Protein AF-A0A645DDJ4-F1 (afdb_monomer_lite)

Structure (mmCIF, N/CA/C/O backbone):
data_AF-A0A645DDJ4-F1
#
_entry.id   AF-A0A645DDJ4-F1
#
loop_
_atom_site.group_PDB
_atom_site.id
_atom_site.type_symbol
_atom_site.label_atom_id
_atom_site.label_alt_id
_atom_site.label_comp_id
_atom_site.label_asym_id
_atom_site.label_entity_id
_atom_site.label_seq_id
_atom_site.pdbx_PDB_ins_code
_atom_site.Cartn_x
_atom_site.Cartn_y
_atom_site.Cartn_z
_atom_site.occupancy
_atom_site.B_iso_or_equiv
_atom_site.auth_seq_id
_atom_site.auth_comp_id
_atom_site.auth_asym_id
_atom_site.auth_atom_id
_atom_site.pdbx_PDB_model_num
ATOM 1 N N . MET A 1 1 ? 1.914 -12.072 0.887 1.00 70.69 1 MET A N 1
ATOM 2 C CA . MET A 1 1 ? 1.868 -10.661 1.329 1.00 70.69 1 MET A CA 1
ATOM 3 C C . MET A 1 1 ? 3.277 -10.252 1.717 1.00 70.69 1 MET A C 1
ATOM 5 O O . MET A 1 1 ? 3.931 -11.027 2.403 1.00 70.69 1 MET A O 1
ATOM 9 N N . THR A 1 2 ? 3.760 -9.099 1.256 1.00 89.19 2 THR A N 1
ATOM 10 C CA . THR A 1 2 ? 5.123 -8.633 1.560 1.00 89.19 2 THR A CA 1
ATOM 11 C C . THR A 1 2 ? 5.040 -7.259 2.201 1.00 89.19 2 THR A C 1
ATOM 13 O O . THR A 1 2 ? 4.496 -6.332 1.601 1.00 89.19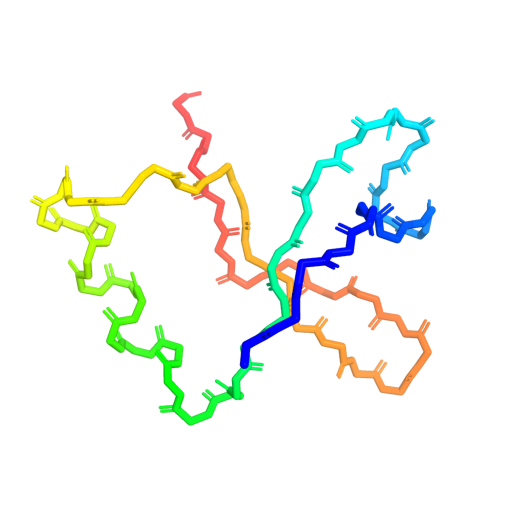 2 THR A O 1
ATOM 16 N N . ILE A 1 3 ? 5.570 -7.147 3.417 1.00 91.69 3 ILE A N 1
AT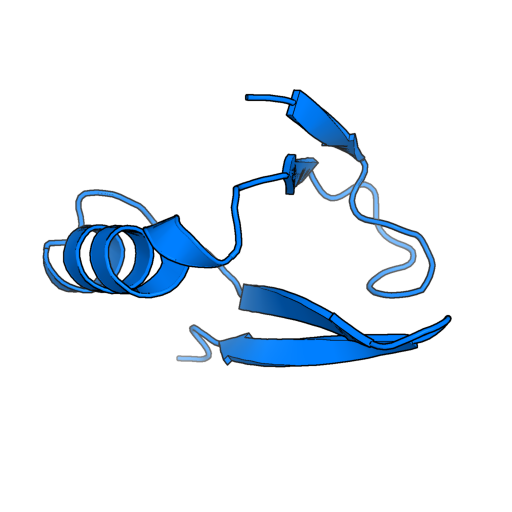OM 17 C CA . ILE A 1 3 ? 5.769 -5.868 4.098 1.00 91.69 3 ILE A CA 1
ATOM 18 C C . ILE A 1 3 ? 7.132 -5.338 3.658 1.00 91.69 3 ILE A C 1
ATOM 20 O O . ILE A 1 3 ? 8.112 -6.082 3.649 1.00 91.69 3 ILE A O 1
ATOM 24 N N . MET A 1 4 ? 7.186 -4.074 3.259 1.00 91.62 4 MET A N 1
ATOM 25 C CA . MET A 1 4 ? 8.405 -3.434 2.775 1.00 91.62 4 MET A CA 1
ATOM 26 C C . MET A 1 4 ? 8.454 -1.970 3.226 1.00 91.62 4 MET A C 1
ATOM 28 O O . MET A 1 4 ? 7.402 -1.366 3.460 1.00 91.62 4 MET A O 1
ATOM 32 N N . PRO A 1 5 ? 9.647 -1.362 3.324 1.00 92.56 5 PRO A N 1
ATOM 33 C CA . PRO A 1 5 ? 9.750 0.084 3.461 1.00 92.56 5 PRO A CA 1
ATOM 34 C C . PRO A 1 5 ? 9.008 0.753 2.308 1.00 92.56 5 PRO A C 1
ATOM 36 O O . PRO A 1 5 ? 9.008 0.236 1.186 1.00 92.56 5 PRO A O 1
ATOM 39 N N . THR A 1 6 ? 8.374 1.892 2.560 1.00 92.81 6 THR A N 1
ATOM 40 C CA . THR A 1 6 ? 7.785 2.671 1.475 1.00 92.81 6 THR A CA 1
ATOM 41 C C . THR A 1 6 ? 8.895 3.056 0.492 1.00 92.81 6 THR A C 1
ATOM 43 O O . THR A 1 6 ? 9.900 3.625 0.918 1.00 92.81 6 THR A O 1
ATOM 46 N N . PRO A 1 7 ? 8.755 2.740 -0.810 1.00 90.81 7 PRO A N 1
ATOM 47 C CA . PRO A 1 7 ? 9.756 3.089 -1.810 1.00 90.81 7 PRO A CA 1
ATOM 48 C C . PRO A 1 7 ? 10.141 4.572 -1.762 1.00 90.81 7 PRO A C 1
ATOM 50 O O . PRO A 1 7 ? 9.271 5.440 -1.666 1.00 90.81 7 PRO A O 1
ATOM 53 N N . THR A 1 8 ? 11.434 4.867 -1.908 1.00 89.69 8 THR A N 1
ATOM 54 C CA . THR A 1 8 ? 11.981 6.239 -1.865 1.00 89.69 8 THR A CA 1
ATOM 55 C C . THR A 1 8 ? 11.387 7.164 -2.927 1.00 89.69 8 THR A C 1
ATOM 57 O O . THR A 1 8 ? 11.297 8.368 -2.713 1.00 89.69 8 THR A O 1
ATOM 60 N N . GLY A 1 9 ? 10.913 6.608 -4.047 1.00 87.75 9 GLY A N 1
ATOM 61 C CA . GLY A 1 9 ? 10.175 7.350 -5.074 1.00 87.75 9 GLY A CA 1
ATOM 62 C C . GLY A 1 9 ? 8.785 7.843 -4.640 1.00 87.75 9 GLY A C 1
ATOM 63 O O . GLY A 1 9 ? 8.159 8.587 -5.386 1.00 87.75 9 GLY A O 1
ATOM 64 N N . ILE A 1 10 ? 8.287 7.433 -3.467 1.00 89.94 10 ILE A N 1
ATOM 65 C CA . ILE A 1 10 ? 7.010 7.885 -2.892 1.00 89.94 10 ILE A CA 1
ATOM 66 C C . ILE A 1 10 ? 7.243 8.863 -1.736 1.00 89.94 10 ILE A C 1
ATOM 68 O O . ILE A 1 10 ? 6.582 9.896 -1.657 1.00 89.94 10 ILE A O 1
ATOM 72 N N . THR A 1 11 ? 8.143 8.529 -0.810 1.00 87.56 11 THR A N 1
ATOM 73 C CA . THR A 1 11 ? 8.490 9.383 0.332 1.00 87.56 11 THR A CA 1
ATOM 74 C C . THR A 1 11 ? 9.932 9.147 0.758 1.00 87.56 11 THR A C 1
ATOM 76 O O . THR A 1 11 ? 10.439 8.033 0.660 1.00 87.56 11 THR A O 1
ATOM 79 N N . GLN A 1 12 ? 10.579 10.203 1.254 1.00 83.69 12 GLN A N 1
ATOM 80 C CA . GLN A 1 12 ? 11.915 10.129 1.851 1.00 83.69 12 GLN A CA 1
ATOM 81 C C . GLN A 1 12 ? 11.872 9.811 3.358 1.00 83.69 12 GLN A C 1
ATOM 83 O O . GLN A 1 12 ? 12.913 9.629 3.981 1.00 83.69 12 GLN A O 1
ATOM 88 N N . SER A 1 13 ? 10.681 9.734 3.960 1.00 87.12 13 SER A N 1
ATOM 89 C CA . SER A 1 13 ? 10.499 9.293 5.350 1.00 87.12 13 SER A CA 1
ATOM 90 C C . SER A 1 13 ? 10.461 7.760 5.457 1.00 87.12 13 SER A C 1
ATOM 92 O O . SER A 1 13 ? 10.061 7.081 4.514 1.00 87.12 13 SER A O 1
ATOM 94 N N . CYS A 1 14 ? 10.784 7.204 6.631 1.00 79.19 14 CYS A N 1
ATOM 95 C CA . CYS A 1 14 ? 10.724 5.760 6.916 1.00 79.19 14 CYS A CA 1
ATOM 96 C C . CYS A 1 14 ? 9.281 5.227 7.060 1.00 79.19 14 CYS A C 1
ATOM 98 O O . CYS A 1 14 ? 8.872 4.786 8.132 1.00 79.19 14 CYS A O 1
ATOM 100 N N . GLY A 1 15 ? 8.488 5.290 5.991 1.00 88.88 15 GLY A N 1
ATOM 101 C CA . GLY A 1 15 ? 7.151 4.697 5.953 1.00 88.88 15 GLY A CA 1
ATOM 102 C C . GLY A 1 15 ? 7.186 3.173 5.811 1.00 88.88 15 GLY A C 1
ATOM 103 O O . GLY A 1 15 ? 8.152 2.605 5.299 1.00 88.88 15 GLY A O 1
ATOM 104 N N . ILE A 1 16 ? 6.104 2.514 6.226 1.00 93.00 16 ILE A N 1
ATOM 105 C CA . ILE A 1 16 ? 5.852 1.096 5.946 1.00 93.00 16 ILE A CA 1
ATOM 106 C C . ILE A 1 16 ? 4.816 1.012 4.828 1.00 93.00 16 ILE A C 1
ATOM 108 O O . ILE A 1 16 ? 3.833 1.753 4.815 1.00 93.00 16 ILE A O 1
ATOM 112 N N . SER A 1 17 ? 5.021 0.082 3.903 1.00 93.19 17 SER A N 1
ATOM 113 C CA . SER A 1 17 ? 4.067 -0.236 2.850 1.00 93.19 17 SER A CA 1
ATOM 114 C C . SER A 1 17 ? 3.852 -1.742 2.750 1.00 93.19 17 SER A C 1
ATOM 116 O O . SER A 1 17 ? 4.690 -2.555 3.146 1.00 93.19 17 SER A O 1
ATOM 118 N N . ILE A 1 18 ? 2.694 -2.117 2.219 1.00 93.62 18 ILE A N 1
ATOM 119 C CA . ILE A 1 18 ? 2.329 -3.505 1.964 1.00 93.62 18 ILE A CA 1
ATOM 120 C C . ILE A 1 18 ? 2.172 -3.652 0.458 1.00 93.62 18 ILE A C 1
ATOM 122 O O . ILE A 1 18 ? 1.382 -2.941 -0.164 1.00 93.62 18 ILE A O 1
ATOM 126 N N . LYS A 1 19 ? 2.910 -4.591 -0.131 1.00 93.06 19 LYS A N 1
ATOM 127 C CA . LYS A 1 19 ? 2.712 -4.969 -1.529 1.00 93.06 19 LYS A CA 1
ATOM 128 C C . LYS A 1 19 ? 1.552 -5.956 -1.632 1.00 93.06 19 LYS A C 1
ATOM 130 O O . LYS A 1 19 ? 1.546 -6.992 -0.960 1.00 93.06 19 LYS A O 1
ATOM 135 N N . VAL A 1 20 ? 0.611 -5.643 -2.513 1.00 92.62 20 VAL A N 1
ATOM 136 C CA . VAL A 1 20 ? -0.614 -6.412 -2.771 1.00 92.62 20 VAL A CA 1
ATOM 137 C C . VAL A 1 20 ? -0.736 -6.732 -4.260 1.00 92.62 20 VAL A C 1
ATOM 139 O O . VAL A 1 20 ? -0.067 -6.100 -5.082 1.00 92.62 20 VAL A O 1
ATOM 142 N N . ASN A 1 21 ? -1.558 -7.723 -4.608 1.00 93.19 21 ASN A N 1
ATOM 143 C CA . ASN A 1 21 ? -1.899 -7.986 -6.003 1.00 93.19 21 ASN A CA 1
ATOM 144 C C . ASN A 1 21 ? -2.832 -6.860 -6.510 1.00 93.19 21 ASN A C 1
ATOM 146 O O . ASN A 1 21 ? -3.770 -6.512 -5.788 1.00 93.19 21 ASN A O 1
ATOM 150 N N . PRO A 1 22 ? -2.605 -6.273 -7.705 1.00 91.12 22 PRO A N 1
ATOM 151 C CA . PRO A 1 22 ? -3.558 -5.351 -8.330 1.00 91.12 22 PRO A CA 1
ATOM 152 C C . PRO A 1 22 ? -5.003 -5.880 -8.387 1.00 91.12 22 PRO A C 1
ATOM 154 O O . PRO A 1 22 ? -5.932 -5.088 -8.230 1.00 91.12 22 PRO A O 1
ATOM 157 N N . ASP A 1 23 ? -5.205 -7.193 -8.521 1.00 94.38 23 ASP A N 1
ATOM 158 C CA . ASP A 1 23 ? -6.547 -7.799 -8.555 1.00 94.38 23 ASP A CA 1
ATOM 159 C C . ASP A 1 23 ? -7.325 -7.619 -7.234 1.00 94.38 23 ASP A C 1
ATOM 161 O O . ASP A 1 23 ? -8.556 -7.658 -7.212 1.00 94.38 23 ASP A O 1
ATOM 165 N N . ASP A 1 24 ? -6.626 -7.384 -6.119 1.00 94.00 24 ASP A N 1
ATOM 166 C CA . ASP A 1 24 ? -7.229 -7.222 -4.792 1.00 94.00 24 ASP A CA 1
ATOM 167 C C . ASP A 1 24 ? -7.527 -5.756 -4.432 1.00 94.00 24 ASP A C 1
ATOM 169 O O . ASP A 1 24 ? -8.040 -5.477 -3.346 1.00 94.00 24 ASP A O 1
ATOM 173 N N . ILE A 1 25 ? -7.249 -4.795 -5.321 1.00 92.81 25 ILE A N 1
ATOM 174 C CA . ILE A 1 25 ? -7.408 -3.360 -5.022 1.00 92.81 25 ILE A CA 1
ATOM 175 C C . ILE A 1 25 ? -8.844 -2.990 -4.646 1.00 92.81 25 ILE A C 1
ATOM 177 O O . ILE A 1 25 ? -9.037 -2.186 -3.734 1.00 92.81 25 ILE A O 1
ATOM 181 N N . ASN A 1 26 ? -9.848 -3.579 -5.298 1.00 93.69 26 ASN A N 1
ATOM 182 C CA . ASN A 1 26 ? -11.248 -3.296 -4.970 1.00 93.69 26 ASN A CA 1
ATOM 183 C C . ASN A 1 26 ? -11.603 -3.774 -3.556 1.00 93.69 26 ASN A C 1
ATOM 185 O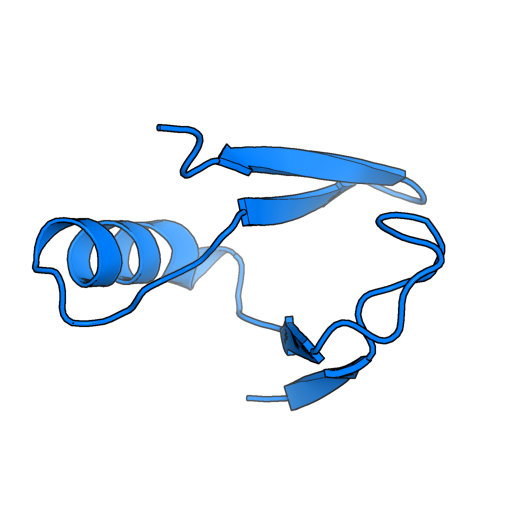 O . ASN A 1 26 ? -12.158 -3.000 -2.783 1.00 93.69 26 ASN A O 1
ATOM 189 N N . LYS A 1 27 ? -11.163 -4.978 -3.171 1.00 95.19 27 LYS A N 1
ATOM 190 C CA . LYS A 1 27 ? -11.351 -5.503 -1.808 1.00 95.19 27 LYS A CA 1
ATOM 191 C C . LYS A 1 27 ? -10.667 -4.620 -0.765 1.00 95.19 27 LYS A C 1
ATOM 193 O O . LYS A 1 27 ? -11.206 -4.377 0.305 1.00 95.19 27 LYS A O 1
ATOM 198 N N . ILE A 1 28 ? -9.471 -4.113 -1.068 1.00 94.00 28 ILE A N 1
ATOM 199 C CA . ILE A 1 28 ? -8.749 -3.212 -0.158 1.00 94.00 28 ILE A CA 1
ATOM 200 C C . ILE A 1 28 ? -9.510 -1.897 0.018 1.00 94.00 28 ILE A C 1
ATOM 202 O O . ILE A 1 28 ? -9.615 -1.410 1.140 1.00 94.00 28 ILE A O 1
ATOM 206 N N . LYS A 1 29 ? -10.067 -1.335 -1.063 1.00 92.88 29 LYS A N 1
ATOM 207 C CA . LYS A 1 29 ? -10.913 -0.136 -0.984 1.00 92.88 29 LYS A CA 1
ATOM 208 C C . LYS A 1 29 ? -12.153 -0.378 -0.125 1.00 92.88 29 LYS A C 1
ATOM 210 O O . LYS A 1 29 ? -12.440 0.454 0.726 1.00 92.88 29 LYS A O 1
ATOM 215 N N . GLU A 1 30 ? -12.821 -1.520 -0.285 1.00 95.62 30 GLU A N 1
ATOM 216 C CA . GLU A 1 30 ? -13.955 -1.920 0.564 1.00 95.62 30 GLU A CA 1
ATOM 217 C C . GLU A 1 30 ? -13.556 -1.980 2.044 1.00 95.62 30 GLU A C 1
ATOM 219 O O . GLU A 1 30 ? -14.213 -1.366 2.879 1.00 95.62 30 GLU A O 1
ATOM 224 N N . LEU A 1 31 ? -12.428 -2.619 2.377 1.00 95.19 31 LEU A N 1
ATOM 225 C CA . LEU A 1 31 ? -11.928 -2.685 3.758 1.00 95.19 31 LEU A CA 1
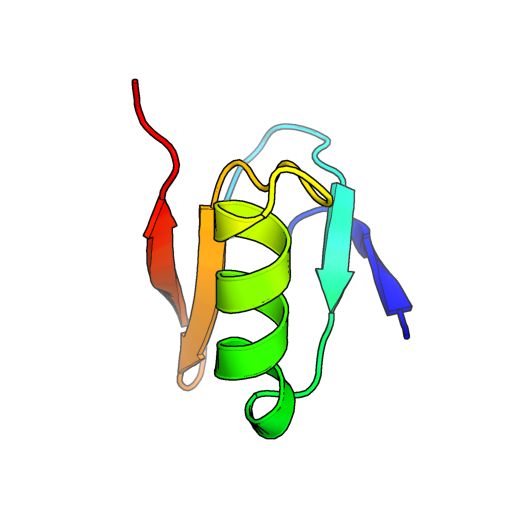ATOM 226 C C . LEU A 1 31 ? -11.635 -1.303 4.357 1.00 95.19 31 LEU A C 1
ATOM 228 O O . LEU A 1 31 ? -11.828 -1.103 5.558 1.00 95.19 31 LEU A O 1
ATOM 232 N N . ILE A 1 32 ? -11.168 -0.357 3.540 1.00 93.81 32 ILE A N 1
ATOM 233 C CA . ILE A 1 32 ? -10.953 1.027 3.972 1.00 93.81 32 ILE A CA 1
ATOM 234 C C . ILE A 1 32 ? -12.294 1.724 4.217 1.00 93.81 32 ILE A C 1
ATOM 236 O O . ILE A 1 32 ? -12.474 2.343 5.263 1.00 93.81 32 ILE A O 1
ATOM 240 N N . THR A 1 33 ? -13.256 1.584 3.301 1.00 93.25 33 THR A N 1
ATOM 241 C CA . THR A 1 33 ? -14.611 2.143 3.452 1.00 93.25 33 THR A CA 1
ATOM 242 C C . THR A 1 33 ? -15.338 1.577 4.674 1.00 93.25 33 THR A C 1
ATOM 244 O O . THR A 1 33 ? -16.039 2.307 5.370 1.00 93.25 33 THR A O 1
ATOM 247 N N . GLU A 1 34 ? -15.129 0.300 4.988 1.00 96.50 34 GLU A N 1
ATOM 248 C CA . GLU A 1 34 ? -15.661 -0.357 6.185 1.00 96.50 34 GLU A CA 1
ATOM 249 C C . GLU A 1 34 ? -14.898 0.009 7.475 1.00 96.50 34 GLU A C 1
ATOM 251 O O . GLU A 1 34 ? -15.183 -0.556 8.531 1.00 96.50 34 GLU A O 1
ATOM 256 N N . ASN A 1 35 ? -13.922 0.926 7.413 1.00 93.38 35 ASN A N 1
ATOM 257 C CA . ASN A 1 35 ? -13.041 1.315 8.522 1.00 93.38 35 ASN A CA 1
ATOM 258 C C . ASN A 1 35 ? -12.292 0.137 9.178 1.00 93.38 35 ASN A C 1
ATOM 260 O O . ASN A 1 35 ? -11.854 0.222 10.324 1.00 93.38 35 ASN A O 1
ATOM 264 N N . LYS A 1 36 ? -12.106 -0.970 8.450 1.00 95.50 36 LYS A N 1
ATOM 265 C CA . LYS A 1 36 ? -11.329 -2.138 8.904 1.00 95.50 36 LYS A CA 1
ATOM 266 C C . LYS A 1 36 ? -9.831 -1.973 8.660 1.00 95.50 36 LYS A C 1
ATOM 268 O O . LYS A 1 36 ? -9.026 -2.719 9.215 1.00 95.50 36 LYS A O 1
ATOM 273 N N . LEU A 1 37 ? -9.459 -1.021 7.808 1.00 90.62 37 LEU A N 1
ATOM 274 C CA . LEU A 1 37 ? -8.085 -0.705 7.451 1.00 90.62 37 LEU A CA 1
ATOM 275 C C . LEU A 1 37 ? -7.945 0.799 7.235 1.00 90.62 37 LEU A C 1
ATOM 277 O O . LEU A 1 37 ? -8.631 1.376 6.400 1.00 90.62 37 LEU A O 1
ATOM 281 N N . THR A 1 38 ? -6.986 1.425 7.907 1.00 91.19 38 THR A N 1
ATOM 282 C CA . THR A 1 38 ? -6.582 2.794 7.578 1.00 91.19 38 THR A CA 1
ATOM 283 C C . THR A 1 38 ? -5.377 2.744 6.650 1.00 91.19 38 THR A C 1
ATOM 285 O O . THR A 1 38 ? -4.309 2.257 7.021 1.00 91.19 38 THR A O 1
ATOM 288 N N . ALA A 1 39 ? -5.531 3.270 5.438 1.00 91.12 39 ALA A N 1
ATOM 289 C CA . ALA A 1 39 ? -4.427 3.467 4.511 1.00 91.12 39 ALA A CA 1
ATOM 290 C C . ALA A 1 39 ? -4.304 4.955 4.190 1.00 91.12 39 ALA A C 1
ATOM 292 O O . ALA A 1 39 ? -5.267 5.569 3.743 1.00 91.12 39 ALA A O 1
ATOM 293 N N . LYS A 1 40 ? -3.109 5.528 4.377 1.00 91.56 40 LYS A N 1
ATOM 294 C CA . LYS A 1 40 ? -2.847 6.924 4.000 1.00 91.56 40 LYS A CA 1
ATOM 295 C C . LYS A 1 40 ? -3.022 7.130 2.495 1.00 91.56 40 LYS A C 1
ATOM 297 O O . LYS A 1 40 ? -3.647 8.084 2.067 1.00 91.56 40 LYS A O 1
ATOM 302 N N . ALA A 1 41 ? -2.461 6.230 1.692 1.00 92.75 41 ALA A N 1
ATOM 303 C CA . ALA A 1 41 ? -2.550 6.276 0.240 1.00 92.75 41 ALA A CA 1
ATOM 304 C C . ALA A 1 41 ? -2.294 4.889 -0.361 1.00 92.75 41 ALA A C 1
ATOM 306 O O . ALA A 1 41 ? -1.644 4.047 0.262 1.00 92.75 41 ALA A O 1
ATOM 307 N N . ILE A 1 42 ? -2.757 4.678 -1.594 1.00 94.31 42 ILE A N 1
ATOM 308 C CA . ILE A 1 42 ? -2.420 3.504 -2.410 1.00 94.31 42 ILE A CA 1
ATOM 309 C C . ILE A 1 42 ? -1.736 3.991 -3.684 1.00 94.31 42 ILE A C 1
ATOM 311 O O . ILE A 1 42 ? -2.178 4.958 -4.313 1.00 94.31 42 ILE A O 1
ATOM 315 N N . PHE A 1 43 ? -0.665 3.303 -4.073 1.00 94.00 43 PHE A N 1
ATOM 316 C CA . PHE A 1 43 ? 0.114 3.607 -5.266 1.00 94.00 43 PHE A CA 1
ATOM 317 C C . PHE A 1 43 ? 0.121 2.405 -6.210 1.00 94.00 43 PHE A C 1
ATOM 319 O O . PHE A 1 43 ? 0.451 1.293 -5.799 1.00 94.00 43 PHE A O 1
ATOM 326 N N . GLY A 1 44 ? -0.219 2.641 -7.475 1.00 93.25 44 GLY A N 1
ATOM 327 C CA . GLY A 1 44 ? 0.070 1.726 -8.574 1.00 93.25 44 GLY A CA 1
ATOM 328 C C . GLY A 1 44 ? 1.486 1.969 -9.091 1.00 93.25 44 GLY A C 1
ATOM 329 O O . GLY A 1 44 ? 1.982 3.096 -9.035 1.00 93.25 44 GLY A O 1
ATOM 330 N N . ARG A 1 45 ? 2.150 0.920 -9.577 1.00 87.19 45 ARG A N 1
ATOM 331 C CA . ARG A 1 45 ? 3.435 1.050 -10.268 1.00 87.19 45 ARG A CA 1
ATOM 332 C C . ARG A 1 45 ? 3.219 0.806 -11.754 1.00 87.19 45 ARG A C 1
ATOM 334 O O . ARG A 1 45 ? 2.874 -0.308 -12.135 1.00 87.19 45 ARG A O 1
ATOM 341 N N . GLU A 1 46 ? 3.462 1.832 -12.554 1.00 86.00 46 GLU A N 1
ATOM 342 C CA . GLU A 1 46 ? 3.483 1.754 -14.014 1.00 86.00 46 GLU A CA 1
ATOM 343 C C . GLU A 1 46 ? 4.928 1.974 -14.454 1.00 86.00 46 GLU A C 1
ATOM 345 O O . GLU A 1 46 ? 5.546 2.984 -14.111 1.00 86.00 46 GLU A O 1
ATOM 350 N N . GLU A 1 47 ? 5.497 0.976 -15.131 1.00 85.31 47 GLU A N 1
ATOM 351 C CA . GLU A 1 47 ? 6.910 0.946 -15.520 1.00 85.31 47 GLU A CA 1
ATOM 352 C C . GLU A 1 47 ? 7.8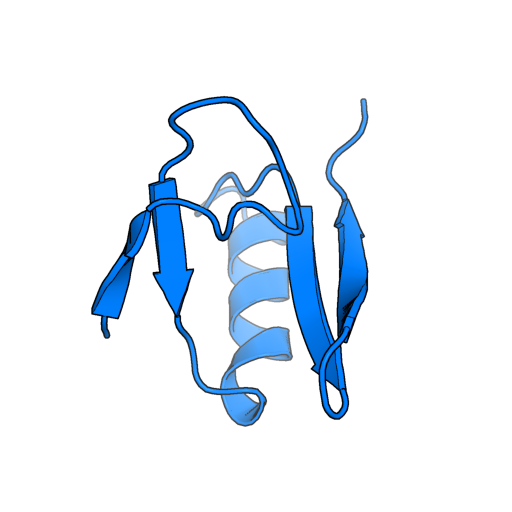60 1.224 -14.327 1.00 85.31 47 GLU A C 1
ATOM 354 O O . GLU A 1 47 ? 8.071 0.379 -13.441 1.00 85.31 47 GLU A O 1
ATOM 359 N N . SER A 1 48 ? 8.430 2.430 -14.289 1.00 82.50 48 SER A N 1
ATOM 360 C CA . SER A 1 48 ? 9.397 2.884 -13.287 1.00 82.50 48 SER A CA 1
ATOM 361 C C . SER A 1 48 ? 8.845 3.952 -12.339 1.00 82.50 48 SER A C 1
ATOM 363 O O . SER A 1 48 ? 9.575 4.406 -11.459 1.00 82.50 48 SER A O 1
ATOM 365 N N . ALA A 1 49 ? 7.574 4.337 -12.475 1.00 87.19 49 ALA A N 1
ATOM 366 C CA . ALA A 1 49 ? 6.955 5.388 -11.677 1.00 87.19 49 ALA A CA 1
ATOM 367 C C . ALA A 1 49 ? 5.861 4.845 -10.748 1.00 87.19 49 ALA A C 1
ATOM 369 O O . ALA A 1 49 ? 5.159 3.880 -11.057 1.00 87.19 49 ALA A O 1
ATOM 370 N N . TYR A 1 50 ? 5.702 5.497 -9.595 1.00 90.88 50 TYR A N 1
ATOM 371 C CA . TYR A 1 50 ? 4.578 5.266 -8.693 1.00 90.88 50 TYR A CA 1
ATOM 372 C C . TYR A 1 50 ? 3.510 6.328 -8.931 1.00 90.88 50 TYR A C 1
ATOM 374 O O . TYR A 1 50 ? 3.772 7.523 -8.786 1.00 90.88 50 TYR A O 1
ATOM 382 N N . ARG A 1 51 ? 2.290 5.897 -9.248 1.00 91.50 51 ARG A N 1
ATOM 383 C CA . ARG A 1 51 ? 1.132 6.776 -9.408 1.00 91.50 51 ARG A CA 1
ATOM 384 C C . ARG A 1 51 ? 0.144 6.542 -8.280 1.00 91.50 51 ARG A C 1
ATOM 386 O O . ARG A 1 51 ? -0.251 5.413 -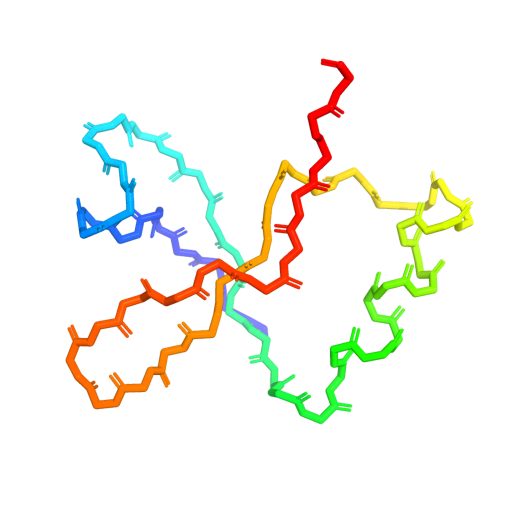8.004 1.00 91.50 51 ARG A O 1
ATOM 393 N N . ARG A 1 52 ? -0.249 7.619 -7.604 1.00 91.75 52 ARG A N 1
ATOM 394 C CA . ARG A 1 52 ? -1.252 7.553 -6.538 1.00 91.75 52 ARG A CA 1
ATOM 395 C C . ARG A 1 52 ? -2.619 7.248 -7.154 1.00 91.75 52 ARG A C 1
ATOM 397 O O . ARG A 1 52 ? -3.038 7.944 -8.074 1.00 91.75 52 ARG A O 1
ATOM 404 N N . ILE A 1 53 ? -3.288 6.216 -6.647 1.00 92.88 53 ILE A N 1
ATOM 405 C CA . ILE A 1 53 ? -4.615 5.764 -7.113 1.00 92.88 53 ILE A CA 1
ATOM 406 C C . ILE A 1 53 ? -5.695 5.875 -6.029 1.00 92.88 53 ILE A C 1
ATOM 408 O O . ILE A 1 53 ? -6.879 5.703 -6.308 1.00 92.88 53 ILE A O 1
ATOM 412 N N . TYR A 1 54 ? -5.286 6.147 -4.790 1.00 91.50 54 TYR A N 1
ATOM 413 C CA . TYR A 1 54 ? -6.153 6.449 -3.656 1.00 91.50 54 TYR A CA 1
ATOM 414 C C . TYR A 1 54 ? -5.385 7.315 -2.654 1.00 91.50 54 TYR A C 1
ATOM 416 O O . TYR A 1 54 ? -4.176 7.126 -2.479 1.00 91.50 54 TYR A O 1
ATOM 424 N N . ASN A 1 55 ? -6.086 8.229 -1.990 1.00 85.50 55 ASN A N 1
ATOM 425 C CA . ASN A 1 55 ? -5.571 9.016 -0.879 1.00 85.50 55 ASN A CA 1
ATOM 426 C C . ASN A 1 55 ? -6.663 9.170 0.178 1.00 85.50 55 ASN A C 1
ATOM 428 O O . ASN A 1 55 ? -7.831 9.314 -0.180 1.00 85.50 55 ASN A O 1
ATOM 432 N N . ASN A 1 56 ? -6.261 9.172 1.441 1.00 74.88 56 ASN A N 1
ATOM 433 C CA . ASN A 1 56 ? -7.103 9.539 2.569 1.00 74.88 56 ASN A CA 1
ATOM 434 C C . ASN A 1 56 ? -6.565 10.870 3.115 1.00 74.88 56 ASN A C 1
ATOM 436 O O . ASN A 1 56 ? -5.870 10.906 4.128 1.00 74.88 56 ASN A O 1
ATOM 440 N N . GLU A 1 57 ? -6.730 11.936 2.330 1.00 62.09 57 GLU A N 1
ATOM 441 C CA . GLU A 1 57 ? -6.537 13.303 2.819 1.00 62.09 57 GLU A CA 1
ATOM 442 C C . GLU A 1 57 ? -7.883 13.756 3.387 1.00 62.09 57 GLU A C 1
ATOM 444 O O . GLU A 1 57 ? -8.841 13.919 2.631 1.00 62.09 57 GLU A O 1
ATOM 449 N N . GLU A 1 58 ? -7.941 13.863 4.717 1.00 51.81 58 GLU A N 1
ATOM 450 C CA . GLU A 1 58 ? -8.865 14.767 5.415 1.00 51.81 58 GLU A CA 1
ATOM 451 C C . GLU A 1 58 ? -8.540 16.227 5.073 1.00 51.81 58 GLU A C 1
ATOM 453 O O . GLU A 1 58 ? -7.330 16.555 4.980 1.00 51.81 58 GLU A O 1
#

Organism: NCBI:txid1076179

Sequence (58 aa):
MTIMPTPTGITQSCGISIKVNPDDINKIKELITENKLTAKAIFGREESAYRRIYNNEE

InterPro domains:
  IPR021778 Putative Se/S carrier protein-like [PF11823] (2-43)

Foldseek 3Di:
DDKDFDDVLVPPDRHIDDDDDPVCVVVVVVCVVVVVDDDQWDWDDDDHHTDTPGGDDD

pLDDT: mean 89.36, std 7.83, range [51.81, 96.5]

Secondary structure (DSSP, 8-state):
-EEEEPPTTT-SS--EEEE--GGGHHHHHHHHHTTS---SEEEEEETTEEEEEEE---

Radius of gyration: 11.51 Å; chains: 1; bounding box: 28×25×24 Å